Protein AF-A0A955I489-F1 (afdb_monomer_lite)

Radius of gyration: 15.5 Å; chains: 1; bounding box: 27×45×29 Å

Foldseek 3Di:
DDDDDPVPDDPVVVVVVVVVVVVCVVCLVVQQQVAAPAEAEAEACAADPVVVCVVQVVQNSRNHHYDYDRHCVPPDPPD

Sequence (79 aa):
MSLISTSSFTLDEIHQFLRAYRYVRTNARDLSESLHGKILATIFYEPSTRTRLSFESAMLRLGGQVVSESNIHFSSRAK

Secondary structure (DSSP, 8-state):
-----GGG--HHHHHHHHHHHHHHHHTTTTTTTTTTT-EEEEE-SS--HHHHHHHHHHHHHTT-EEEEE--TTSS----

Structure (mmCIF, N/CA/C/O backbone):
data_AF-A0A955I489-F1
#
_entry.id   AF-A0A955I489-F1
#
loop_
_atom_site.group_PDB
_atom_site.id
_atom_site.type_symbol
_atom_site.label_atom_id
_atom_site.label_alt_id
_atom_site.label_comp_id
_atom_site.label_asym_id
_atom_site.label_entity_id
_atom_site.label_seq_id
_atom_site.pdbx_PDB_ins_code
_atom_site.Cartn_x
_atom_site.Cartn_y
_atom_site.Cartn_z
_atom_site.occupancy
_atom_site.B_iso_or_equiv
_atom_site.auth_seq_id
_atom_site.auth_comp_id
_atom_site.auth_asym_id
_atom_site.auth_atom_id
_atom_site.pdbx_PDB_model_num
ATOM 1 N N . MET A 1 1 ? -4.971 -5.634 -12.705 1.00 63.88 1 MET A N 1
ATOM 2 C CA . MET A 1 1 ? -3.695 -5.051 -13.171 1.00 63.88 1 MET A CA 1
ATOM 3 C C . MET A 1 1 ? -2.612 -5.450 -12.181 1.00 63.88 1 MET A C 1
ATOM 5 O O . MET A 1 1 ? -2.875 -5.375 -10.988 1.00 63.88 1 MET A O 1
ATOM 9 N N . SER A 1 2 ? -1.460 -5.930 -12.652 1.00 83.00 2 SER A N 1
ATOM 10 C CA . SER A 1 2 ? -0.314 -6.302 -11.807 1.00 83.00 2 SER A CA 1
ATOM 11 C C . SER A 1 2 ? 0.833 -5.321 -12.060 1.00 83.00 2 SER A C 1
ATOM 13 O O . SER A 1 2 ? 1.056 -4.954 -13.212 1.00 83.00 2 SER A O 1
ATOM 15 N N . LEU A 1 3 ? 1.533 -4.879 -11.011 1.00 87.69 3 LEU A N 1
ATOM 16 C CA . LEU A 1 3 ? 2.673 -3.959 -11.114 1.00 87.69 3 LEU A CA 1
ATOM 17 C C . LEU A 1 3 ? 3.969 -4.768 -10.988 1.00 87.69 3 LEU A C 1
ATOM 19 O O . LEU A 1 3 ? 4.377 -5.111 -9.882 1.00 87.69 3 LEU A O 1
ATOM 23 N N . ILE A 1 4 ? 4.586 -5.100 -12.124 1.00 90.19 4 ILE A N 1
ATOM 24 C CA . ILE A 1 4 ? 5.787 -5.958 -12.172 1.00 90.19 4 ILE A CA 1
ATOM 25 C C . ILE A 1 4 ? 7.016 -5.168 -12.630 1.00 90.19 4 ILE A C 1
ATOM 27 O O . ILE A 1 4 ? 8.090 -5.312 -12.056 1.00 90.19 4 ILE A O 1
ATOM 31 N N . SER A 1 5 ? 6.862 -4.307 -13.640 1.00 91.75 5 SER A N 1
ATOM 32 C CA . SER A 1 5 ? 7.949 -3.491 -14.184 1.00 91.75 5 SER A CA 1
ATOM 33 C C . SER A 1 5 ? 7.472 -2.082 -14.510 1.00 91.75 5 SER A C 1
ATOM 35 O O . SER A 1 5 ? 6.371 -1.898 -15.026 1.00 91.75 5 SER A O 1
ATOM 37 N N . THR A 1 6 ? 8.324 -1.085 -14.268 1.00 89.38 6 THR A N 1
ATOM 38 C CA . THR A 1 6 ? 8.073 0.316 -14.640 1.00 89.38 6 THR A CA 1
ATOM 39 C C . THR A 1 6 ? 8.086 0.540 -16.153 1.00 89.38 6 THR A C 1
ATOM 41 O O . THR A 1 6 ? 7.450 1.472 -16.634 1.00 89.38 6 THR A O 1
ATOM 44 N N . SER A 1 7 ? 8.760 -0.322 -16.919 1.00 90.12 7 SER A N 1
ATOM 45 C CA . SER A 1 7 ? 8.778 -0.253 -18.387 1.00 90.12 7 SER A CA 1
ATOM 46 C C . SER A 1 7 ? 7.462 -0.685 -19.036 1.00 90.12 7 SER A C 1
ATOM 48 O O . SER A 1 7 ? 7.262 -0.448 -20.222 1.00 90.12 7 SER A O 1
ATOM 50 N N . SER A 1 8 ? 6.572 -1.325 -18.275 1.00 89.19 8 SER A N 1
ATOM 51 C CA . SER A 1 8 ? 5.287 -1.818 -18.771 1.00 89.19 8 SER A CA 1
ATOM 52 C C . SER A 1 8 ? 4.183 -0.760 -18.768 1.00 89.19 8 SER A C 1
ATOM 54 O O . SER A 1 8 ? 3.085 -1.065 -19.217 1.00 89.19 8 SER A O 1
ATOM 56 N N . PHE A 1 9 ? 4.448 0.449 -18.260 1.00 90.56 9 PHE A N 1
ATOM 57 C CA . PHE A 1 9 ? 3.440 1.502 -18.180 1.00 90.56 9 PHE A CA 1
ATOM 58 C C . PHE A 1 9 ? 3.480 2.426 -19.389 1.00 90.56 9 PHE A C 1
ATOM 60 O O . PHE A 1 9 ? 4.530 2.929 -19.795 1.00 90.56 9 PHE A O 1
ATOM 67 N N . THR A 1 10 ? 2.295 2.724 -19.895 1.00 94.44 10 THR A N 1
ATOM 68 C CA . THR A 1 10 ? 2.058 3.837 -20.810 1.00 94.44 10 THR A CA 1
ATOM 69 C C . THR A 1 10 ? 2.059 5.174 -20.058 1.00 94.44 10 THR A C 1
ATOM 71 O O . THR A 1 10 ? 1.858 5.236 -18.841 1.00 94.44 10 THR A O 1
ATOM 74 N N . LEU A 1 11 ? 2.249 6.280 -20.787 1.00 95.00 11 LEU A N 1
ATOM 75 C CA . LEU A 1 11 ? 2.154 7.625 -20.203 1.00 95.00 11 LEU A CA 1
ATOM 76 C C . LEU A 1 11 ? 0.778 7.893 -19.572 1.00 95.00 11 LEU A C 1
ATOM 78 O O . LEU A 1 11 ? 0.697 8.545 -18.531 1.00 95.00 11 LEU A O 1
ATOM 82 N N . ASP A 1 12 ? -0.294 7.356 -20.154 1.00 95.56 12 ASP A N 1
ATOM 83 C CA . ASP A 1 12 ? -1.649 7.528 -19.627 1.00 95.56 12 ASP A CA 1
ATOM 84 C C . ASP A 1 12 ? -1.862 6.783 -18.306 1.00 95.56 12 ASP A C 1
ATOM 86 O O . ASP A 1 12 ? -2.454 7.340 -17.378 1.00 95.56 12 ASP A O 1
ATOM 90 N N . GLU A 1 13 ? -1.322 5.571 -18.163 1.00 93.69 13 GLU A N 1
ATOM 91 C CA . GLU A 1 13 ? -1.363 4.832 -16.894 1.00 93.69 13 GLU A CA 1
ATOM 92 C C . GLU A 1 13 ? -0.550 5.536 -15.803 1.00 93.69 13 GLU A C 1
ATOM 94 O O . GLU A 1 13 ? -0.989 5.610 -14.652 1.00 93.69 13 GLU A O 1
ATOM 99 N N . ILE A 1 14 ? 0.597 6.130 -16.154 1.00 94.81 14 ILE A N 1
ATOM 100 C CA . ILE A 1 14 ? 1.378 6.957 -15.222 1.00 94.81 14 ILE A CA 1
ATOM 101 C C . ILE A 1 14 ? 0.550 8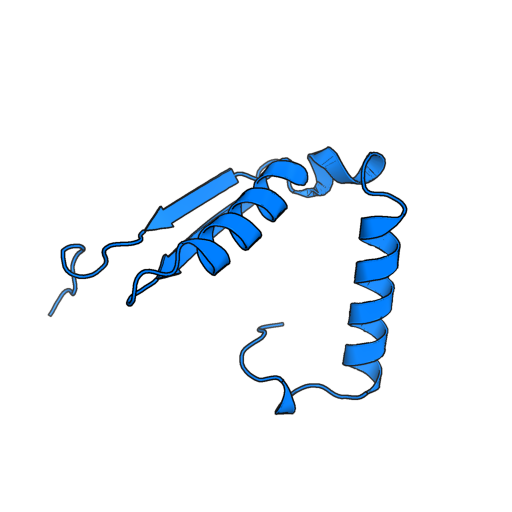.166 -14.771 1.00 94.81 14 ILE A C 1
ATOM 103 O O . ILE A 1 14 ? 0.461 8.452 -13.573 1.00 94.81 14 ILE A O 1
ATOM 107 N N . HIS A 1 15 ? -0.112 8.864 -15.697 1.00 96.06 15 HIS A N 1
ATOM 108 C CA . HIS A 1 15 ? -1.003 9.970 -15.345 1.00 96.06 15 HIS A CA 1
ATOM 109 C C . HIS A 1 15 ? -2.176 9.516 -14.468 1.00 96.06 15 HIS A C 1
ATOM 111 O O . HIS A 1 15 ? -2.539 10.223 -13.521 1.00 96.06 15 HIS A O 1
ATOM 117 N N . GLN A 1 16 ? -2.750 8.341 -14.731 1.00 94.75 16 GLN A N 1
ATOM 118 C CA . GLN A 1 16 ? -3.808 7.762 -13.907 1.00 94.75 16 GLN A CA 1
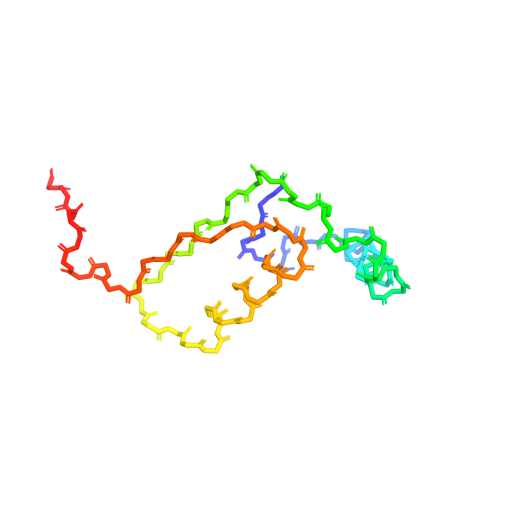ATOM 119 C C . GLN A 1 16 ? -3.311 7.461 -12.487 1.00 94.75 16 GLN A C 1
ATOM 121 O O . GLN A 1 16 ? -3.979 7.829 -11.517 1.00 94.75 16 GLN A O 1
ATOM 126 N N . PHE A 1 17 ? -2.114 6.887 -12.350 1.00 93.88 17 PHE A N 1
ATOM 127 C CA . PHE A 1 17 ? -1.483 6.631 -11.056 1.00 93.88 17 PHE A CA 1
ATOM 128 C C . PHE A 1 17 ? -1.258 7.927 -10.265 1.00 93.88 17 PHE A C 1
ATOM 130 O O . PHE A 1 17 ? -1.612 8.015 -9.088 1.00 93.88 17 PHE A O 1
ATOM 137 N N . LEU A 1 18 ? -0.747 8.977 -10.915 1.00 95.88 18 LEU A N 1
ATOM 138 C CA . LEU A 1 18 ? -0.535 10.280 -10.275 1.00 95.88 18 LEU A CA 1
ATOM 139 C C . LEU A 1 18 ? -1.851 10.944 -9.845 1.00 95.88 18 LEU A C 1
ATOM 141 O O . LEU A 1 18 ? -1.900 11.590 -8.794 1.00 95.88 18 LEU A O 1
ATOM 145 N N . ARG A 1 19 ? -2.930 10.780 -10.618 1.00 96.88 19 ARG A N 1
ATOM 146 C CA . ARG A 1 19 ? -4.272 11.245 -10.228 1.00 96.88 19 ARG A CA 1
ATOM 147 C C . ARG A 1 19 ? -4.786 10.488 -9.005 1.00 96.88 19 ARG A C 1
ATOM 149 O O . ARG A 1 19 ? -5.232 11.133 -8.056 1.00 96.88 19 ARG A O 1
ATOM 156 N N . ALA A 1 20 ? -4.661 9.160 -8.992 1.00 93.69 20 ALA A N 1
ATOM 157 C CA . ALA A 1 20 ? -5.044 8.331 -7.850 1.00 93.69 20 ALA A CA 1
ATOM 158 C C . ALA A 1 20 ? -4.254 8.711 -6.587 1.00 93.69 20 ALA A C 1
ATOM 160 O O . ALA A 1 20 ? -4.848 8.935 -5.534 1.00 93.69 20 ALA A O 1
ATOM 161 N N . TYR A 1 21 ? -2.935 8.899 -6.702 1.00 94.75 21 TYR A N 1
ATOM 162 C CA . TYR A 1 21 ? -2.097 9.385 -5.604 1.00 94.75 21 TYR A CA 1
ATOM 163 C C . TYR A 1 21 ? -2.598 10.723 -5.043 1.00 94.75 21 TYR A C 1
ATOM 165 O O . TYR A 1 21 ? -2.755 10.869 -3.829 1.00 94.75 21 TYR A O 1
ATOM 173 N N . ARG A 1 22 ? -2.876 11.703 -5.915 1.00 96.75 22 ARG A N 1
ATOM 174 C CA . ARG A 1 22 ? -3.374 13.019 -5.484 1.00 96.75 22 ARG A CA 1
ATOM 175 C C . ARG A 1 22 ? -4.703 12.886 -4.752 1.00 96.75 22 ARG A C 1
ATOM 177 O O . ARG A 1 22 ? -4.837 13.493 -3.696 1.00 96.75 22 ARG A O 1
ATOM 184 N N . TYR A 1 23 ? -5.615 12.068 -5.273 1.00 95.44 23 TYR A N 1
ATOM 185 C CA . TYR A 1 23 ? -6.914 11.810 -4.661 1.00 95.44 23 TYR A CA 1
ATOM 186 C C . TYR A 1 23 ? -6.787 11.179 -3.269 1.00 95.44 23 TYR A C 1
ATOM 188 O O . TYR A 1 23 ? -7.391 11.678 -2.320 1.00 95.44 23 TYR A O 1
ATOM 196 N N . VAL A 1 24 ? -5.957 10.142 -3.116 1.00 93.50 24 VAL A N 1
ATOM 197 C CA . VAL A 1 24 ? -5.728 9.502 -1.809 1.00 93.50 24 VAL A CA 1
ATOM 198 C C . VAL A 1 24 ? -5.116 10.489 -0.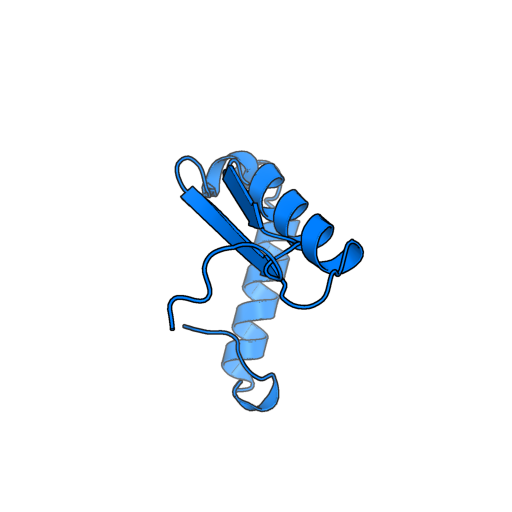820 1.00 93.50 24 VAL A C 1
ATOM 200 O O . VAL A 1 24 ? -5.529 10.558 0.334 1.00 93.50 24 VAL A O 1
ATOM 203 N N . ARG A 1 25 ? -4.162 11.306 -1.275 1.00 92.31 25 ARG A N 1
ATOM 204 C CA . ARG A 1 25 ? -3.503 12.304 -0.427 1.00 92.31 25 ARG A CA 1
ATOM 205 C C . ARG A 1 25 ? -4.464 13.397 0.049 1.00 92.31 25 ARG A C 1
ATOM 207 O O . ARG A 1 25 ? -4.354 13.823 1.194 1.00 92.31 25 ARG A O 1
ATOM 214 N N . THR A 1 26 ? -5.367 13.878 -0.808 1.00 96.19 26 THR A N 1
ATOM 215 C CA . THR A 1 26 ? -6.314 14.951 -0.450 1.00 96.19 26 THR A CA 1
ATOM 216 C C . THR A 1 26 ? -7.485 14.460 0.393 1.00 96.19 26 THR A C 1
ATOM 218 O O . THR A 1 26 ? -7.981 15.225 1.209 1.00 96.19 26 THR A O 1
ATOM 221 N N . ASN A 1 27 ? -7.892 13.199 0.235 1.00 95.38 27 ASN A N 1
ATOM 222 C CA . ASN A 1 27 ? -9.063 12.618 0.904 1.00 95.38 27 ASN A CA 1
ATOM 223 C C . ASN A 1 27 ? -8.665 11.552 1.938 1.00 95.38 27 ASN A C 1
ATOM 225 O O . ASN A 1 27 ? -9.416 10.622 2.210 1.00 95.38 27 ASN A O 1
ATOM 229 N N . ALA A 1 28 ? -7.460 11.657 2.508 1.00 90.06 28 ALA A N 1
ATOM 230 C CA . ALA A 1 28 ? -6.892 10.614 3.365 1.00 90.06 28 ALA A CA 1
ATOM 231 C C . ALA A 1 28 ? -7.773 10.270 4.579 1.00 90.06 28 ALA A C 1
ATOM 233 O O . ALA A 1 28 ? -7.784 9.123 5.011 1.00 90.06 28 ALA A O 1
ATOM 234 N N . ARG A 1 29 ? -8.510 11.252 5.120 1.00 91.44 29 ARG A N 1
ATOM 235 C CA . ARG A 1 29 ? -9.458 11.029 6.224 1.00 91.44 29 ARG A CA 1
ATOM 236 C C . ARG A 1 29 ? -10.681 10.237 5.774 1.00 91.44 29 ARG A C 1
ATOM 238 O O . ARG A 1 29 ? -11.051 9.289 6.446 1.00 91.44 29 ARG A O 1
ATOM 245 N N . ASP A 1 30 ? -11.258 10.587 4.630 1.00 94.19 30 ASP A N 1
ATOM 246 C CA . ASP A 1 30 ? -12.477 9.943 4.124 1.00 94.19 30 ASP A CA 1
ATOM 247 C C . ASP A 1 30 ? -12.210 8.509 3.644 1.00 94.19 30 ASP A C 1
ATOM 249 O O . ASP A 1 30 ? -13.106 7.671 3.609 1.00 94.19 30 ASP A O 1
ATOM 253 N N . LEU A 1 31 ? -10.957 8.208 3.295 1.00 94.00 31 LEU A N 1
ATOM 254 C CA . LEU A 1 31 ? -10.523 6.892 2.832 1.00 94.00 31 LEU A CA 1
ATOM 255 C C . LEU A 1 31 ? -10.019 5.973 3.950 1.00 94.00 31 LEU A C 1
ATOM 257 O O . LEU A 1 31 ? -9.561 4.869 3.639 1.00 94.00 31 LEU A O 1
ATOM 261 N N . SER A 1 32 ? -10.098 6.379 5.222 1.00 93.25 32 SER A N 1
ATOM 262 C CA . SER A 1 32 ? -9.506 5.624 6.335 1.00 93.25 32 SER A CA 1
ATOM 263 C C . SER A 1 32 ? -10.070 4.214 6.513 1.00 93.25 32 SER A C 1
ATOM 265 O O . SER A 1 32 ? -9.405 3.391 7.116 1.00 93.25 32 SER A O 1
ATOM 267 N N . GLU A 1 33 ? -11.261 3.928 5.978 1.00 96.12 33 GLU A N 1
ATOM 268 C CA . GLU A 1 33 ? -11.903 2.599 5.993 1.00 96.12 33 GLU A CA 1
ATOM 269 C C . GLU A 1 33 ? -12.151 2.046 4.578 1.00 96.12 33 GLU A C 1
ATOM 271 O O . GLU A 1 33 ? -12.898 1.088 4.379 1.00 96.12 33 GLU A O 1
ATOM 276 N N . SER A 1 34 ? -11.540 2.647 3.553 1.00 96.31 34 SER A N 1
ATOM 277 C CA . SER A 1 34 ? -11.786 2.276 2.149 1.00 96.31 34 SER A CA 1
ATOM 278 C C . SER A 1 34 ? -11.385 0.837 1.799 1.00 96.31 34 SER A C 1
ATOM 280 O O . SER A 1 34 ? -11.879 0.287 0.813 1.00 96.31 34 SER A O 1
ATOM 282 N N . LEU A 1 35 ? -10.515 0.213 2.598 1.00 96.88 35 LEU A N 1
ATOM 283 C CA . LEU A 1 35 ? -10.075 -1.176 2.461 1.00 96.88 35 LEU A CA 1
ATOM 284 C C . LEU A 1 35 ? -10.576 -2.077 3.602 1.00 96.88 35 LEU A C 1
ATOM 286 O O . LEU A 1 35 ? -10.025 -3.163 3.801 1.00 96.88 35 LEU A O 1
ATOM 290 N N . HIS A 1 36 ? -11.630 -1.675 4.317 1.00 97.50 36 HIS A N 1
ATOM 291 C CA . HIS A 1 36 ? -12.242 -2.501 5.357 1.00 97.50 36 HIS A CA 1
ATOM 292 C C . HIS A 1 36 ? -12.604 -3.904 4.834 1.00 97.50 36 HIS A C 1
ATOM 294 O O . HIS A 1 36 ? -13.159 -4.070 3.743 1.00 97.50 36 HIS A O 1
ATOM 300 N N . GLY A 1 37 ? -12.257 -4.939 5.604 1.00 97.44 37 GLY A N 1
ATOM 301 C CA . GLY A 1 37 ? -12.476 -6.343 5.233 1.00 97.44 37 GLY A CA 1
ATOM 302 C C . GLY A 1 37 ? -11.560 -6.876 4.120 1.00 97.44 37 GLY A C 1
ATOM 303 O O . GLY A 1 37 ? -11.756 -8.002 3.659 1.00 97.44 37 GLY A O 1
ATOM 304 N N . LYS A 1 38 ? -10.564 -6.103 3.664 1.00 98.00 38 LYS A N 1
ATOM 305 C CA . LYS A 1 38 ? -9.524 -6.572 2.735 1.00 98.00 38 LYS A CA 1
ATOM 306 C C . LYS A 1 38 ? -8.262 -6.970 3.495 1.00 98.00 38 LYS A C 1
ATOM 308 O O . LYS A 1 38 ? -7.881 -6.325 4.468 1.00 98.00 38 LYS A O 1
ATOM 313 N N . ILE A 1 39 ? -7.583 -8.001 2.996 1.00 97.50 39 ILE A N 1
ATOM 314 C CA . ILE A 1 39 ? -6.331 -8.515 3.556 1.00 97.50 39 ILE A CA 1
ATOM 315 C C . ILE A 1 39 ? -5.219 -8.359 2.513 1.00 97.50 39 ILE A C 1
ATOM 317 O O . ILE A 1 39 ? -5.369 -8.808 1.377 1.00 97.50 39 ILE A O 1
ATOM 321 N N . LEU A 1 40 ? -4.106 -7.739 2.905 1.00 97.06 40 LEU A N 1
ATOM 322 C CA . LEU A 1 40 ? -2.855 -7.703 2.149 1.00 97.06 40 LEU A CA 1
ATOM 323 C C . LEU A 1 40 ? -1.924 -8.804 2.662 1.00 97.06 40 LEU A C 1
ATOM 325 O O . LEU A 1 40 ? -1.598 -8.832 3.845 1.00 97.06 40 LEU A O 1
ATOM 329 N N . ALA A 1 41 ? -1.458 -9.673 1.768 1.00 95.06 41 ALA A N 1
ATOM 330 C CA . ALA A 1 41 ? -0.381 -10.609 2.068 1.00 95.06 41 ALA A CA 1
ATOM 331 C C . ALA A 1 41 ? 0.969 -10.015 1.633 1.00 95.06 41 ALA A C 1
ATOM 333 O O . ALA A 1 41 ? 1.138 -9.670 0.462 1.00 95.06 41 ALA A O 1
ATOM 334 N N . THR A 1 42 ? 1.929 -9.904 2.550 1.00 93.12 42 THR A N 1
ATOM 335 C CA . THR A 1 42 ? 3.309 -9.486 2.257 1.00 93.12 42 THR A CA 1
ATOM 336 C C . THR A 1 42 ? 4.244 -10.691 2.327 1.00 93.12 42 THR A C 1
ATOM 338 O O . THR A 1 42 ? 4.350 -11.354 3.354 1.00 93.12 42 THR A O 1
ATOM 341 N N . ILE A 1 43 ? 4.920 -10.983 1.214 1.00 91.88 43 ILE A N 1
ATOM 342 C CA . ILE A 1 43 ? 5.784 -12.158 1.046 1.00 91.88 43 ILE A CA 1
ATOM 343 C C . ILE A 1 43 ? 7.160 -11.657 0.600 1.00 91.88 43 ILE A C 1
ATOM 345 O O . ILE A 1 43 ? 7.302 -11.157 -0.516 1.00 91.88 43 ILE A O 1
ATOM 349 N N . PHE A 1 44 ? 8.159 -11.763 1.478 1.00 88.12 44 PHE A N 1
ATOM 350 C CA . PHE A 1 44 ? 9.538 -11.346 1.205 1.00 88.12 44 PHE A CA 1
ATOM 351 C C . PHE A 1 44 ? 10.493 -12.533 1.367 1.00 88.12 44 PHE A C 1
ATOM 353 O O . PHE A 1 44 ? 10.628 -13.069 2.466 1.00 88.12 44 PHE A O 1
ATOM 360 N N . TYR A 1 45 ? 11.153 -12.939 0.276 1.00 86.44 45 TYR A N 1
ATOM 361 C CA . TYR A 1 45 ? 12.186 -13.984 0.307 1.00 86.44 45 TYR A CA 1
ATOM 362 C C . TYR A 1 45 ? 13.466 -13.465 0.962 1.00 86.44 45 TYR A C 1
ATOM 364 O O . TYR A 1 45 ? 14.002 -14.111 1.859 1.00 86.44 45 TYR A O 1
ATOM 372 N N . GLU A 1 46 ? 13.898 -12.262 0.586 1.00 85.94 46 GLU A N 1
ATOM 373 C CA . GLU A 1 46 ? 14.920 -11.504 1.298 1.00 85.94 46 GLU A CA 1
ATOM 374 C C . GLU A 1 46 ? 14.272 -10.460 2.228 1.00 85.94 46 GLU A C 1
ATOM 376 O O . GLU A 1 46 ? 13.445 -9.656 1.777 1.00 85.94 46 GLU A O 1
ATOM 381 N N . PRO A 1 47 ? 14.645 -10.403 3.521 1.00 85.88 47 PRO A N 1
ATOM 382 C CA . PRO A 1 47 ? 14.070 -9.440 4.454 1.00 85.88 47 PRO A CA 1
ATOM 383 C C . PRO A 1 47 ? 14.268 -7.981 4.008 1.00 85.88 47 PRO A C 1
ATOM 385 O O . PRO A 1 47 ? 15.390 -7.523 3.803 1.00 85.88 47 PRO A O 1
ATOM 388 N N . SER A 1 48 ? 13.176 -7.209 3.945 1.00 91.19 48 SER A N 1
ATOM 389 C CA . SER A 1 48 ? 13.219 -5.756 3.724 1.00 91.19 48 SER A CA 1
ATOM 390 C C . SER A 1 48 ? 12.259 -5.016 4.653 1.00 91.19 48 SER A C 1
ATOM 392 O O . SER A 1 48 ? 11.088 -4.796 4.339 1.00 91.19 48 SER A O 1
ATOM 394 N N . THR A 1 49 ? 12.764 -4.581 5.810 1.00 91.50 49 THR A N 1
ATOM 395 C CA . THR A 1 49 ? 11.960 -3.888 6.830 1.00 91.50 49 THR A CA 1
ATOM 396 C C . THR A 1 49 ? 11.328 -2.602 6.304 1.00 91.50 49 THR A C 1
ATOM 398 O O . THR A 1 49 ? 10.158 -2.346 6.570 1.00 91.50 49 THR A O 1
ATOM 401 N N . ARG A 1 50 ? 12.070 -1.797 5.529 1.00 95.31 50 ARG A N 1
ATOM 402 C CA . ARG A 1 50 ? 11.553 -0.516 5.017 1.00 95.31 50 ARG A CA 1
ATOM 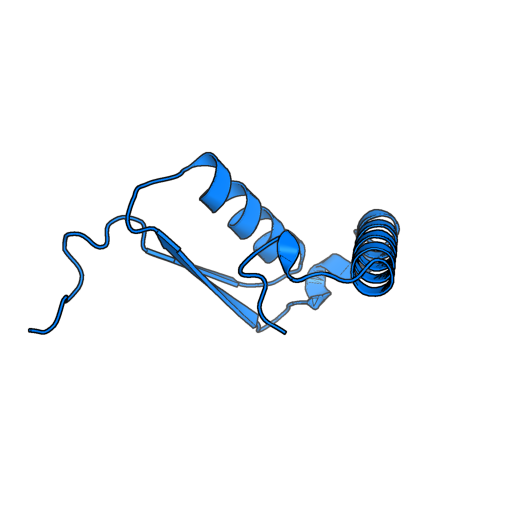403 C C . ARG A 1 50 ? 10.412 -0.715 4.029 1.00 95.31 50 ARG A C 1
ATOM 405 O O . ARG A 1 50 ? 9.407 -0.022 4.135 1.00 95.31 50 ARG A O 1
ATOM 412 N N . THR A 1 51 ? 10.559 -1.662 3.103 1.00 94.69 51 THR A N 1
ATOM 413 C CA . THR A 1 51 ? 9.514 -1.961 2.120 1.00 94.69 51 THR A CA 1
ATOM 414 C C . THR A 1 51 ? 8.307 -2.581 2.806 1.00 94.69 51 THR A C 1
ATOM 416 O O . THR A 1 51 ? 7.191 -2.118 2.618 1.00 94.69 51 THR A O 1
ATOM 419 N N . ARG A 1 52 ? 8.512 -3.583 3.663 1.00 94.50 52 ARG A N 1
ATOM 420 C CA . ARG A 1 52 ? 7.415 -4.228 4.386 1.00 94.50 52 ARG A CA 1
ATOM 421 C C . ARG A 1 52 ? 6.594 -3.210 5.184 1.00 94.50 52 ARG A C 1
ATOM 423 O O . ARG A 1 52 ? 5.392 -3.094 4.966 1.00 94.50 52 ARG A O 1
ATOM 430 N N . LEU A 1 53 ? 7.246 -2.412 6.032 1.00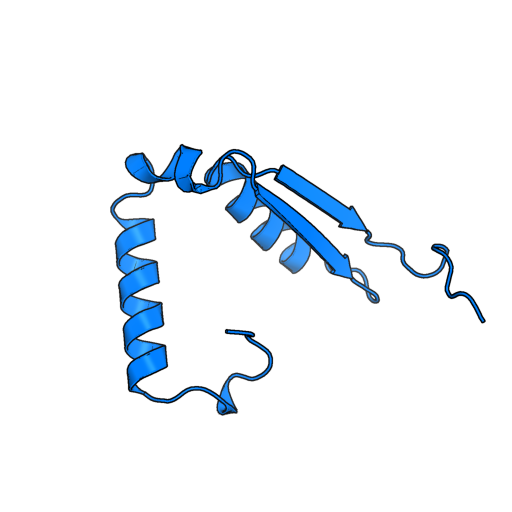 95.62 53 LEU A N 1
ATOM 431 C CA . LEU A 1 53 ? 6.551 -1.442 6.880 1.00 95.62 53 LEU A CA 1
ATOM 432 C C . LEU A 1 53 ? 5.824 -0.355 6.081 1.00 95.62 53 LEU A C 1
ATOM 434 O O . LEU A 1 53 ? 4.778 0.107 6.535 1.00 95.62 53 LEU A O 1
ATOM 438 N N . SER A 1 54 ? 6.329 0.06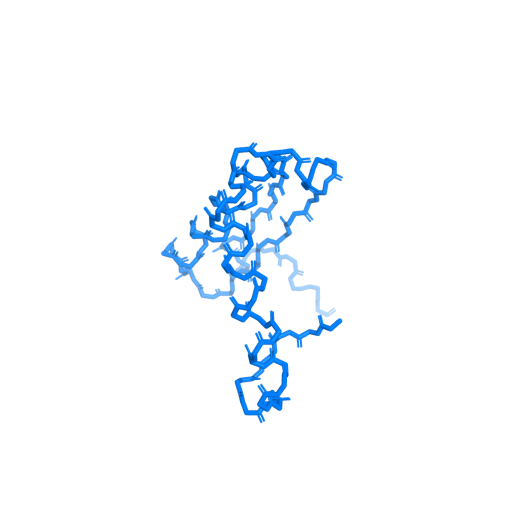2 4.913 1.00 96.88 54 SER A N 1
ATOM 439 C CA . SER A 1 54 ? 5.630 1.064 4.100 1.00 96.88 54 SER A CA 1
ATOM 440 C C . SER A 1 54 ? 4.310 0.528 3.539 1.00 96.88 54 SER A C 1
ATOM 442 O O . SER A 1 54 ? 3.298 1.226 3.621 1.00 96.88 54 SER A O 1
ATOM 444 N N . PHE A 1 55 ? 4.290 -0.713 3.039 1.00 96.56 55 PHE A N 1
ATOM 445 C CA . PHE A 1 55 ? 3.071 -1.359 2.543 1.00 96.56 55 PHE A CA 1
ATOM 446 C C . PHE A 1 55 ? 2.092 -1.693 3.671 1.00 96.56 55 PHE A C 1
ATOM 448 O O . PHE A 1 55 ? 0.903 -1.394 3.557 1.00 96.56 55 PHE A O 1
ATOM 455 N N . GLU A 1 56 ? 2.586 -2.243 4.782 1.00 96.81 56 GLU A N 1
ATOM 456 C CA . GLU A 1 56 ? 1.750 -2.570 5.941 1.00 96.81 56 GLU A CA 1
ATOM 457 C C . GLU A 1 56 ? 1.086 -1.321 6.526 1.00 96.81 56 GLU A C 1
ATOM 459 O O . GLU A 1 56 ? -0.126 -1.295 6.735 1.00 96.81 56 GLU A O 1
ATOM 464 N N . SER A 1 57 ? 1.860 -0.248 6.715 1.00 96.56 57 SER A N 1
ATOM 465 C CA . SER A 1 57 ? 1.333 1.018 7.233 1.00 96.56 57 SER A CA 1
ATOM 466 C C . SER A 1 57 ? 0.269 1.610 6.313 1.00 96.56 57 SER A C 1
ATOM 468 O O . SER A 1 57 ? -0.710 2.172 6.797 1.00 96.56 57 SER A O 1
ATOM 470 N N . ALA A 1 58 ? 0.451 1.511 4.992 1.00 96.00 58 ALA A N 1
ATOM 471 C CA . ALA A 1 58 ? -0.532 1.998 4.031 1.00 96.00 58 ALA A CA 1
ATOM 472 C C . ALA A 1 58 ? -1.841 1.196 4.107 1.00 96.00 58 ALA A C 1
ATOM 474 O O . ALA A 1 58 ? -2.908 1.803 4.140 1.00 96.00 58 ALA A O 1
ATOM 475 N N . MET A 1 59 ? -1.761 -0.136 4.199 1.00 97.38 59 MET A N 1
ATOM 476 C CA . MET A 1 59 ? -2.941 -0.998 4.317 1.00 97.38 59 MET A CA 1
ATOM 477 C C . MET A 1 59 ? -3.720 -0.723 5.608 1.00 97.38 59 MET A C 1
ATOM 479 O O . MET A 1 59 ? -4.933 -0.527 5.563 1.00 97.38 59 MET A O 1
ATOM 483 N N . LEU A 1 60 ? -3.018 -0.634 6.742 1.00 96.44 60 LEU A N 1
ATOM 484 C CA . LEU A 1 60 ? -3.627 -0.361 8.048 1.00 96.44 60 LEU A CA 1
ATOM 485 C C . LEU A 1 60 ? -4.286 1.025 8.105 1.00 96.44 60 LEU A C 1
ATOM 487 O O . LEU A 1 60 ? -5.360 1.176 8.676 1.00 96.44 60 LEU A O 1
ATOM 491 N N . ARG A 1 61 ? -3.679 2.044 7.479 1.00 95.25 61 ARG A N 1
ATOM 492 C CA . ARG A 1 61 ? -4.249 3.405 7.406 1.00 95.25 61 ARG A CA 1
ATOM 493 C C . ARG A 1 61 ? -5.547 3.495 6.606 1.00 95.25 61 ARG A C 1
ATOM 495 O O . ARG A 1 61 ? -6.254 4.484 6.754 1.00 95.25 61 ARG A O 1
ATOM 502 N N . LEU A 1 62 ? -5.811 2.518 5.743 1.00 96.31 62 LEU A N 1
ATOM 503 C CA . LEU A 1 62 ? -7.022 2.436 4.927 1.00 96.31 62 LEU A CA 1
ATOM 504 C C . LEU A 1 62 ? -8.045 1.442 5.513 1.00 96.31 62 LEU A C 1
ATOM 506 O O . LEU A 1 62 ? -8.992 1.076 4.820 1.00 96.31 62 LEU A O 1
ATOM 510 N N . GLY A 1 63 ? -7.855 0.988 6.760 1.00 96.69 63 GLY A N 1
ATOM 511 C CA . GLY A 1 63 ? -8.780 0.088 7.465 1.00 96.69 63 GLY A CA 1
ATOM 512 C C . GLY A 1 63 ? -8.629 -1.380 7.061 1.00 96.69 63 GLY A C 1
ATOM 513 O O . GLY A 1 63 ? -9.435 -2.233 7.433 1.00 96.69 63 GLY A O 1
ATOM 514 N N . GLY A 1 64 ? -7.598 -1.686 6.275 1.00 97.75 64 GLY A N 1
ATOM 515 C CA . GLY A 1 64 ? -7.274 -3.032 5.841 1.00 97.75 64 GLY A CA 1
ATOM 516 C C . GLY A 1 64 ? -6.507 -3.835 6.887 1.00 97.75 64 GLY A C 1
ATOM 517 O O . GLY A 1 64 ? -5.991 -3.310 7.872 1.00 97.75 64 GLY A O 1
ATOM 518 N N . GLN A 1 65 ? -6.376 -5.130 6.629 1.00 97.94 65 GLN A N 1
ATOM 519 C CA . GLN A 1 65 ? -5.600 -6.061 7.445 1.00 97.94 65 GLN A CA 1
ATOM 520 C C . GLN A 1 65 ? -4.361 -6.542 6.689 1.00 97.94 65 GLN A C 1
ATOM 522 O O . GLN A 1 65 ? -4.323 -6.518 5.457 1.00 97.94 65 GLN A O 1
ATOM 527 N N . VAL A 1 66 ? -3.346 -7.002 7.420 1.00 97.00 66 VAL A N 1
ATOM 528 C CA . VAL A 1 66 ? -2.099 -7.516 6.841 1.00 97.00 66 VAL A CA 1
ATOM 529 C C . VAL A 1 66 ? -1.781 -8.888 7.420 1.00 97.00 66 VAL A C 1
ATOM 531 O O . VAL A 1 66 ? -1.846 -9.084 8.631 1.00 97.00 66 VAL A O 1
ATOM 534 N N . VAL A 1 67 ? -1.385 -9.812 6.549 1.00 94.31 67 VAL A N 1
ATOM 535 C CA . VAL A 1 67 ? -0.679 -11.044 6.906 1.00 94.31 67 VAL A CA 1
ATOM 536 C C . VAL A 1 67 ? 0.719 -10.963 6.302 1.00 94.31 67 VAL A C 1
ATOM 538 O O . VAL A 1 67 ? 0.852 -10.795 5.093 1.00 94.31 67 VAL A O 1
ATOM 541 N N . SER A 1 68 ? 1.761 -11.066 7.125 1.00 87.12 68 SER A N 1
ATOM 542 C CA . SER A 1 68 ? 3.146 -10.938 6.665 1.00 87.12 68 SER A CA 1
ATOM 543 C C . SER A 1 68 ? 3.949 -12.197 6.930 1.00 87.12 68 SER A C 1
ATOM 545 O O . SER A 1 68 ? 3.986 -12.678 8.058 1.00 87.12 68 SER A O 1
ATOM 547 N N . GLU A 1 69 ? 4.685 -12.639 5.914 1.00 79.56 69 GLU A N 1
ATOM 548 C CA . GLU A 1 69 ? 5.732 -13.650 6.025 1.00 79.56 69 GLU A CA 1
ATOM 549 C C . GLU A 1 69 ? 7.065 -13.033 5.580 1.00 79.56 69 GLU A C 1
ATOM 551 O O . GLU A 1 69 ? 7.239 -12.631 4.425 1.00 79.56 69 GLU A O 1
ATOM 556 N N . SER A 1 70 ? 8.002 -12.911 6.520 1.00 66.69 70 SER A N 1
ATOM 557 C CA . SER A 1 70 ? 9.316 -12.295 6.294 1.00 66.69 70 SER A CA 1
ATOM 558 C C . SER A 1 70 ? 10.475 -13.284 6.390 1.00 66.69 70 SER A C 1
ATOM 560 O O . SER A 1 70 ? 11.627 -12.855 6.328 1.00 66.69 70 SER A O 1
ATOM 562 N N . ASN A 1 71 ? 10.200 -14.578 6.593 1.00 61.12 71 ASN A N 1
ATOM 563 C CA . ASN A 1 71 ? 11.229 -15.599 6.762 1.00 61.12 71 ASN A CA 1
ATOM 564 C C . ASN A 1 71 ? 10.861 -16.911 6.041 1.00 61.12 71 ASN A C 1
ATOM 566 O O . ASN A 1 71 ? 10.747 -17.984 6.637 1.00 61.12 71 ASN A O 1
ATOM 570 N N . ILE A 1 72 ? 10.728 -16.827 4.713 1.00 59.09 72 ILE A N 1
ATOM 571 C CA . ILE A 1 72 ? 10.311 -17.943 3.837 1.00 59.09 72 ILE A CA 1
ATOM 572 C C . ILE A 1 72 ? 11.340 -19.092 3.799 1.00 59.09 72 ILE A C 1
ATOM 574 O O . ILE A 1 72 ? 11.076 -20.168 3.267 1.00 59.09 72 ILE A O 1
ATOM 578 N N . HIS A 1 73 ? 12.512 -18.930 4.419 1.00 55.09 73 HIS A N 1
ATOM 579 C CA . HIS A 1 73 ? 13.488 -20.013 4.540 1.00 55.09 73 HIS A CA 1
ATOM 580 C C . HIS A 1 73 ? 12.980 -21.224 5.347 1.00 55.09 73 HIS A C 1
ATOM 582 O O . HIS A 1 73 ? 13.525 -22.312 5.167 1.00 55.09 73 HIS A O 1
ATOM 588 N N . PHE A 1 74 ? 11.922 -21.078 6.158 1.00 52.84 74 PHE A N 1
ATOM 589 C CA . PHE A 1 74 ? 11.342 -22.176 6.949 1.00 52.84 74 PHE A CA 1
ATOM 590 C C . PHE A 1 74 ? 9.876 -22.512 6.630 1.00 52.84 74 PHE A C 1
ATOM 592 O O . PHE A 1 74 ? 9.365 -23.502 7.155 1.00 52.84 74 PHE A O 1
ATOM 599 N N . SER A 1 75 ? 9.191 -21.764 5.758 1.00 54.03 75 SER A N 1
ATOM 600 C CA . SER A 1 75 ? 7.808 -22.072 5.378 1.00 54.03 75 SER A CA 1
ATOM 601 C C . SER A 1 75 ? 7.773 -22.893 4.086 1.00 54.03 75 SER A C 1
ATOM 603 O O . SER A 1 75 ? 8.071 -22.415 2.997 1.00 54.03 75 SER A O 1
ATOM 605 N N . SER A 1 76 ? 7.476 -24.187 4.250 1.00 55.94 76 SER A N 1
ATOM 606 C CA . SER A 1 76 ? 7.030 -25.157 3.235 1.00 55.94 76 SER A CA 1
ATOM 607 C C . SER A 1 76 ? 7.295 -24.785 1.766 1.00 55.94 76 SER A C 1
ATOM 609 O O . SER A 1 76 ? 6.371 -24.578 0.980 1.00 55.94 76 SER A O 1
ATOM 611 N N . ARG A 1 77 ? 8.569 -24.816 1.353 1.00 50.75 77 ARG A N 1
ATOM 612 C CA . ARG A 1 77 ? 8.916 -25.189 -0.025 1.00 50.75 77 ARG A CA 1
ATOM 613 C C . ARG A 1 77 ? 8.580 -26.674 -0.151 1.00 50.75 77 ARG A C 1
ATOM 615 O O . ARG A 1 77 ? 9.426 -27.525 0.113 1.00 50.75 77 ARG A O 1
ATOM 622 N N . ALA A 1 78 ? 7.311 -26.979 -0.427 1.00 50.06 78 ALA A N 1
ATOM 623 C CA . ALA A 1 78 ? 6.916 -28.321 -0.826 1.00 50.06 78 ALA A CA 1
ATOM 624 C C . ALA A 1 78 ? 7.731 -28.674 -2.075 1.00 50.06 78 ALA A C 1
ATOM 626 O O . ALA A 1 78 ? 7.794 -27.893 -3.025 1.00 50.06 78 ALA A O 1
ATOM 627 N N . LYS A 1 79 ? 8.452 -29.785 -1.972 1.00 40.22 79 LYS A N 1
ATOM 628 C CA . LYS A 1 79 ? 9.267 -30.353 -3.036 1.00 40.22 79 LYS A CA 1
ATOM 629 C C . LYS A 1 79 ? 8.389 -30.824 -4.188 1.00 40.22 79 LYS A C 1
ATOM 631 O O . LYS A 1 79 ? 7.269 -31.295 -3.888 1.00 40.22 79 LYS A O 1
#

pLDDT: mean 88.33, std 13.95, range [40.22, 98.0]